Protein AF-A0A7X8FWV3-F1 (afdb_monomer_lite)

Foldseek 3Di:
DDDPNDPLDPVQLLVCQQQVVQVSNCSSVVHFDKQFFDQFPWDDDPLKTKGWPVRRPDRHYEADKDWKWFQFPPRDIFIWIWGDYPTMTMTGHPDPDGDDPSVRTGIITD

Radius of gyration: 14.16 Å; chains: 1; bounding box: 33×28×41 Å

Sequence (110 aa):
VEQDGIRISSSAVRKAVLSADFALAERLLGHPFLLDFNTPDWTPSGSGLVAERNMFTQILPPPGMYPAKLRVLENREQKVRVESTDETVRLVPCENESLPAGEAIEAIQF

Secondary structure (DSSP, 8-state):
-EETTEE--HHHHHHHHHTT-HHHHHHHHTS--EEE-S----EEETTEEEEEGGG--S--PPSEEEEEEEEEGGGEEEEEEEEE-SSEEEEEESSSPPPPPGGGEEEEE-

pLDDT: mean 86.91, std 10.91, range [49.91, 96.0]

Structure (mmCIF, N/CA/C/O backbone):
data_AF-A0A7X8FWV3-F1
#
_entry.id   AF-A0A7X8FWV3-F1
#
loop_
_atom_site.group_PDB
_atom_site.id
_atom_site.type_symbol
_atom_site.label_atom_id
_atom_site.label_alt_id
_atom_site.label_comp_id
_atom_site.label_asym_id
_atom_site.label_entity_id
_atom_site.label_seq_id
_atom_site.pdbx_PDB_ins_code
_atom_site.Cartn_x
_atom_site.Cartn_y
_atom_site.Cartn_z
_atom_site.occupancy
_atom_site.B_iso_or_equiv
_atom_site.auth_seq_id
_atom_site.auth_comp_id
_atom_site.auth_asym_id
_atom_site.auth_atom_id
_atom_site.pdbx_PDB_model_num
ATOM 1 N N . VAL A 1 1 ? -9.829 1.788 25.181 1.00 50.91 1 VAL A N 1
ATOM 2 C CA . VAL A 1 1 ? -10.244 3.010 24.467 1.00 50.91 1 VAL A CA 1
ATOM 3 C C . VAL A 1 1 ? -11.418 2.641 23.584 1.00 50.91 1 VAL A C 1
ATOM 5 O O . VAL A 1 1 ? -11.339 1.652 22.861 1.00 50.91 1 VAL A O 1
ATOM 8 N N . GLU A 1 2 ? -12.518 3.365 23.731 1.00 51.22 2 GLU A N 1
ATOM 9 C CA . GLU A 1 2 ? -13.729 3.242 22.920 1.00 51.22 2 GLU A CA 1
ATOM 10 C C . GLU A 1 2 ? -13.983 4.611 22.291 1.00 51.22 2 GLU A C 1
ATOM 12 O O . GLU A 1 2 ? -13.846 5.626 22.973 1.00 51.22 2 GLU A O 1
ATOM 17 N N . GLN A 1 3 ? -14.318 4.634 21.004 1.00 49.91 3 GLN A N 1
ATOM 18 C CA . GLN A 1 3 ? -14.757 5.834 20.293 1.00 49.91 3 GLN A CA 1
ATOM 19 C C . GLN A 1 3 ? -16.005 5.442 19.496 1.00 49.91 3 GLN A C 1
ATOM 21 O O . GLN A 1 3 ? -16.019 4.388 18.859 1.00 49.91 3 GLN A O 1
ATOM 26 N N . ASP A 1 4 ? -17.085 6.216 19.630 1.00 53.91 4 ASP A N 1
ATOM 27 C CA . ASP A 1 4 ? -18.398 5.938 19.017 1.00 53.91 4 ASP A CA 1
ATOM 28 C C . ASP A 1 4 ? -18.986 4.539 19.329 1.00 53.91 4 ASP A C 1
ATOM 30 O O . ASP A 1 4 ? -19.692 3.945 18.517 1.00 53.91 4 ASP A O 1
ATOM 34 N N . GLY A 1 5 ? -18.691 3.976 20.508 1.00 53.84 5 GLY A N 1
ATOM 35 C CA . GLY A 1 5 ? -19.175 2.644 20.906 1.00 53.84 5 GLY A CA 1
ATOM 36 C C . GLY A 1 5 ? -18.466 1.474 20.212 1.00 53.84 5 GLY A C 1
ATOM 37 O O . GLY A 1 5 ? -18.856 0.321 20.397 1.00 53.84 5 GLY A O 1
ATOM 38 N N . ILE A 1 6 ? -17.405 1.742 19.440 1.00 55.94 6 ILE A N 1
ATOM 39 C CA . ILE A 1 6 ? -16.542 0.711 18.865 1.00 55.94 6 ILE A CA 1
ATOM 40 C C . ILE A 1 6 ? -15.285 0.592 19.724 1.00 55.94 6 ILE A C 1
ATOM 42 O O . ILE A 1 6 ? -14.551 1.559 19.949 1.00 55.94 6 ILE A O 1
ATOM 46 N N . ARG A 1 7 ? -15.007 -0.625 20.202 1.00 58.16 7 ARG A N 1
ATOM 47 C CA . ARG A 1 7 ? -13.757 -0.937 20.899 1.00 58.16 7 ARG A CA 1
ATOM 48 C C . ARG A 1 7 ? -12.592 -0.775 19.927 1.00 58.16 7 ARG A C 1
ATOM 50 O O . ARG A 1 7 ? -12.343 -1.659 19.101 1.00 58.16 7 ARG A O 1
ATOM 57 N N . ILE A 1 8 ? -11.852 0.325 20.063 1.00 61.56 8 ILE A N 1
ATOM 58 C CA . ILE A 1 8 ? -10.611 0.537 19.323 1.00 61.56 8 ILE A CA 1
ATOM 59 C C . ILE A 1 8 ? -9.622 -0.503 19.833 1.00 61.56 8 ILE A C 1
ATOM 61 O O . ILE A 1 8 ? -9.123 -0.471 20.959 1.00 61.56 8 ILE A O 1
ATOM 65 N N . SER A 1 9 ? -9.400 -1.494 18.990 1.00 70.25 9 SER A N 1
ATOM 66 C CA . SER A 1 9 ? -8.395 -2.523 19.165 1.00 70.25 9 SER A CA 1
ATOM 67 C C . SER A 1 9 ? -7.644 -2.622 17.852 1.00 70.25 9 SER A C 1
ATOM 69 O O . SER A 1 9 ? -8.235 -2.432 16.786 1.00 70.25 9 SER A O 1
ATOM 71 N N . SER A 1 10 ? -6.361 -2.972 17.899 1.00 74.38 10 SER A N 1
ATOM 72 C CA . SER A 1 10 ? -5.578 -3.220 16.685 1.00 74.38 10 SER A CA 1
ATOM 73 C C . SER A 1 10 ? -6.267 -4.239 15.763 1.00 74.38 10 SER A C 1
ATOM 75 O O . SER A 1 10 ? -6.110 -4.184 14.552 1.00 74.38 10 SER A O 1
ATOM 77 N N . SER A 1 11 ? -7.096 -5.132 16.313 1.00 83.44 11 SER A N 1
ATOM 78 C CA . SER A 1 11 ? -7.926 -6.073 15.557 1.00 83.44 11 SER A CA 1
ATOM 79 C C . SER A 1 11 ? -9.049 -5.410 14.747 1.00 83.44 11 SER A C 1
ATOM 81 O O . SER A 1 11 ? -9.343 -5.874 13.651 1.00 83.44 11 SER A O 1
ATOM 83 N N . ALA A 1 12 ? -9.685 -4.350 15.256 1.00 86.69 12 ALA A N 1
ATOM 84 C CA . ALA A 1 12 ? -10.757 -3.643 14.548 1.00 86.69 12 ALA A CA 1
ATOM 85 C C . ALA A 1 12 ? -10.209 -2.848 13.355 1.00 86.69 12 ALA A C 1
ATOM 87 O O . ALA A 1 12 ? -10.724 -2.985 12.249 1.00 86.69 12 ALA A O 1
ATOM 88 N N . VAL A 1 13 ? -9.104 -2.119 13.558 1.00 88.12 13 VAL A N 1
ATOM 89 C CA . VAL A 1 13 ? -8.381 -1.439 12.468 1.00 88.12 13 VAL A CA 1
ATOM 90 C C . VAL A 1 13 ? -7.938 -2.458 11.421 1.00 88.12 13 VAL A C 1
ATOM 92 O O . VAL A 1 13 ? -8.158 -2.257 10.230 1.00 88.12 13 VAL A O 1
ATOM 95 N N . ARG A 1 14 ? -7.399 -3.608 11.862 1.00 88.81 14 ARG A N 1
ATOM 96 C CA . ARG A 1 14 ? -6.998 -4.670 10.936 1.00 88.81 14 ARG A CA 1
ATOM 97 C C . ARG A 1 14 ? -8.149 -5.183 10.081 1.00 88.81 14 ARG A C 1
ATOM 99 O O . ARG A 1 14 ? -7.981 -5.341 8.880 1.00 88.81 14 ARG A O 1
ATOM 106 N N . LYS A 1 15 ? -9.317 -5.418 10.681 1.00 91.75 15 LYS A N 1
ATOM 107 C CA . LYS A 1 15 ? -10.514 -5.843 9.943 1.00 91.75 15 LYS A CA 1
ATOM 108 C C . LYS A 1 15 ? -10.982 -4.794 8.935 1.00 91.75 15 LYS A C 1
ATOM 110 O O . LYS A 1 15 ? -11.374 -5.179 7.839 1.00 91.75 15 LYS A O 1
ATOM 115 N N . ALA A 1 16 ? -10.929 -3.511 9.294 1.00 93.50 16 ALA A N 1
ATOM 116 C CA . ALA A 1 16 ? -11.312 -2.422 8.400 1.00 93.50 16 ALA A CA 1
ATOM 117 C C . ALA A 1 16 ? -10.423 -2.403 7.145 1.00 93.50 16 ALA A C 1
ATOM 119 O O . ALA A 1 16 ? -10.931 -2.497 6.032 1.00 93.50 16 ALA A O 1
ATOM 120 N N . VAL A 1 17 ? -9.098 -2.432 7.318 1.00 92.56 17 VAL A N 1
ATOM 121 C CA . VAL A 1 17 ? -8.140 -2.470 6.197 1.00 92.56 17 VAL A CA 1
ATOM 122 C C . VAL A 1 17 ? -8.270 -3.756 5.372 1.00 92.56 17 VAL A C 1
ATOM 124 O O . VAL A 1 17 ? -8.307 -3.689 4.147 1.00 92.56 17 VAL A O 1
ATOM 127 N N . LEU A 1 18 ? -8.428 -4.923 6.011 1.00 93.19 18 LEU A N 1
ATOM 128 C CA . LEU A 1 18 ? -8.666 -6.202 5.316 1.00 93.19 18 LEU A CA 1
ATOM 129 C C . LEU A 1 18 ? -9.992 -6.238 4.536 1.00 93.19 18 LEU A C 1
ATOM 131 O O . LEU A 1 18 ? -10.165 -7.092 3.672 1.00 93.19 18 LEU A O 1
ATOM 135 N N . SER A 1 19 ? -10.913 -5.320 4.829 1.00 94.00 19 SER A N 1
ATOM 136 C CA . SER A 1 19 ? -12.173 -5.141 4.098 1.00 94.00 19 SER A CA 1
ATOM 137 C C . SER A 1 19 ? -12.129 -3.943 3.139 1.00 94.00 19 SER A C 1
ATOM 139 O O . SER A 1 19 ? -13.158 -3.591 2.572 1.00 94.00 19 SER A O 1
ATOM 141 N N . ALA A 1 20 ? -10.958 -3.310 2.973 1.00 95.25 20 ALA A N 1
ATOM 142 C CA . ALA A 1 20 ? -10.759 -2.053 2.246 1.00 95.25 20 ALA A CA 1
ATOM 143 C C . ALA A 1 20 ? -11.665 -0.889 2.712 1.00 95.25 20 ALA A C 1
ATOM 145 O O . ALA A 1 20 ? -11.940 0.038 1.951 1.00 95.25 20 ALA A O 1
ATOM 146 N N . ASP A 1 21 ? -12.117 -0.910 3.969 1.00 95.44 21 ASP A N 1
ATOM 147 C CA . ASP A 1 21 ? -12.902 0.165 4.580 1.00 95.44 21 ASP A CA 1
ATOM 148 C C . ASP A 1 21 ? -11.966 1.184 5.249 1.00 95.44 21 ASP A C 1
ATOM 150 O O . ASP A 1 21 ? -11.787 1.217 6.472 1.00 95.44 21 ASP A O 1
ATOM 154 N N . PHE A 1 22 ? -11.304 1.994 4.419 1.00 94.06 22 PHE A N 1
ATOM 155 C CA . PHE A 1 22 ? -10.345 3.001 4.888 1.00 94.06 22 PHE A CA 1
ATOM 156 C C . PHE A 1 22 ? -11.015 4.141 5.662 1.00 94.06 22 PHE A C 1
ATOM 158 O O . PHE A 1 22 ? -10.411 4.682 6.583 1.00 94.06 22 PHE A O 1
ATOM 165 N N . ALA A 1 23 ? -12.288 4.439 5.378 1.00 93.88 23 ALA A N 1
ATOM 166 C CA . ALA A 1 23 ? -13.061 5.417 6.139 1.00 93.88 23 ALA A CA 1
ATOM 167 C C . ALA A 1 23 ? -13.304 4.940 7.580 1.00 93.88 23 ALA A C 1
ATOM 169 O O . ALA A 1 23 ? -13.153 5.710 8.531 1.00 93.88 23 ALA A O 1
ATOM 170 N N . LEU A 1 24 ? -13.643 3.661 7.775 1.00 92.25 24 LEU A N 1
ATOM 171 C CA . LEU A 1 24 ? -13.728 3.080 9.114 1.00 92.25 24 LEU A CA 1
ATOM 172 C C . LEU A 1 24 ? -12.353 3.020 9.788 1.00 92.25 24 LEU A C 1
ATOM 174 O O . LEU A 1 24 ? -12.255 3.332 10.975 1.00 92.25 24 LEU A O 1
ATOM 178 N N . ALA A 1 25 ? -11.299 2.646 9.057 1.00 92.44 25 ALA A N 1
ATOM 179 C CA . ALA A 1 25 ? -9.941 2.643 9.597 1.00 92.44 25 ALA A CA 1
ATOM 180 C C . ALA A 1 25 ? -9.536 4.039 10.104 1.00 92.44 25 ALA A C 1
ATOM 182 O O . ALA A 1 25 ? -9.055 4.149 11.231 1.00 92.44 25 ALA A O 1
ATOM 183 N N . GLU A 1 26 ? -9.821 5.096 9.337 1.00 93.44 26 GLU A N 1
ATOM 184 C CA . GLU A 1 26 ? -9.577 6.488 9.725 1.00 93.44 26 GLU A CA 1
ATOM 185 C C . GLU A 1 26 ? -10.362 6.878 10.980 1.00 93.44 26 GLU A C 1
ATOM 187 O O . GLU A 1 26 ? -9.790 7.418 11.927 1.00 93.44 26 GLU A O 1
ATOM 192 N N . ARG A 1 27 ? -11.655 6.542 11.044 1.00 91.81 27 ARG A N 1
ATOM 193 C CA . ARG A 1 27 ? -12.484 6.811 12.231 1.00 91.81 27 ARG A CA 1
ATOM 194 C C . ARG A 1 27 ? -11.965 6.115 13.490 1.00 91.81 27 ARG A C 1
ATOM 196 O O . ARG A 1 27 ? -12.076 6.678 14.574 1.00 91.81 27 ARG A O 1
ATOM 203 N N . LEU A 1 28 ? -11.421 4.904 13.356 1.00 89.94 28 LEU A N 1
ATOM 204 C CA . LEU A 1 28 ? -10.864 4.133 14.473 1.00 89.94 28 LEU A CA 1
ATOM 205 C C . LEU A 1 28 ? -9.479 4.624 14.912 1.00 89.94 28 LEU A C 1
ATOM 207 O O . LEU A 1 28 ? -9.129 4.461 16.080 1.00 89.94 28 LEU A O 1
ATOM 211 N N . LEU A 1 29 ? -8.684 5.163 13.986 1.00 89.25 29 LEU A N 1
ATOM 212 C CA . LEU A 1 29 ? -7.333 5.671 14.247 1.00 89.25 29 LEU A CA 1
ATOM 213 C C . LEU A 1 29 ? -7.323 7.149 14.665 1.00 89.25 29 LEU A C 1
ATOM 215 O O . LEU A 1 29 ? -6.400 7.583 15.349 1.00 89.25 29 LEU A O 1
ATOM 219 N N . GLY A 1 30 ? -8.329 7.923 14.253 1.00 90.44 30 GLY A N 1
ATOM 220 C CA . GLY A 1 30 ? -8.341 9.384 14.356 1.00 90.44 30 GLY A CA 1
ATOM 221 C C . GLY A 1 30 ? -7.504 10.087 13.278 1.00 90.44 30 GLY A C 1
ATOM 222 O O . GLY A 1 30 ? -7.351 11.305 13.327 1.00 90.44 30 GLY A O 1
ATOM 223 N N . HIS A 1 31 ? -6.956 9.335 12.322 1.00 90.56 31 HIS A N 1
ATOM 224 C CA . HIS A 1 31 ? -6.197 9.817 11.169 1.00 90.56 31 HIS A CA 1
ATOM 225 C C . HIS A 1 31 ? -6.221 8.766 10.042 1.00 90.56 31 HIS A C 1
ATOM 227 O O . HIS A 1 31 ? -6.470 7.592 10.331 1.00 90.56 31 HIS A O 1
ATOM 233 N N . PRO A 1 32 ? -5.923 9.134 8.781 1.00 92.44 32 PRO A N 1
ATOM 234 C CA . PRO A 1 32 ? -5.877 8.194 7.658 1.00 92.44 32 PRO A CA 1
ATOM 235 C C . PRO A 1 32 ? -4.968 6.989 7.913 1.00 92.44 32 PRO A C 1
ATOM 237 O O . PRO A 1 32 ? -3.976 7.093 8.648 1.00 92.44 32 PRO A O 1
ATOM 240 N N . PHE A 1 33 ? -5.284 5.847 7.297 1.00 92.25 33 PHE A N 1
ATOM 241 C CA . PHE A 1 33 ? -4.457 4.653 7.441 1.00 92.25 33 PHE A CA 1
ATOM 242 C C . PHE A 1 33 ? -3.139 4.855 6.689 1.00 92.25 33 PHE A C 1
ATOM 244 O O . PHE A 1 33 ? -3.117 5.028 5.471 1.00 92.25 33 PHE A O 1
ATOM 251 N N . LEU A 1 34 ? -2.037 4.839 7.435 1.00 91.56 34 LEU A N 1
ATOM 252 C CA . LEU A 1 34 ? -0.690 4.943 6.894 1.00 91.56 34 LEU A CA 1
ATOM 253 C C . LEU A 1 34 ? -0.089 3.548 6.830 1.00 91.56 34 LEU A C 1
ATOM 255 O O . LEU A 1 34 ? 0.124 2.911 7.864 1.00 91.56 34 LEU A O 1
ATOM 259 N N . LEU A 1 35 ? 0.174 3.101 5.609 1.00 89.94 35 LEU A N 1
ATOM 260 C CA . LEU A 1 35 ? 1.017 1.956 5.351 1.00 89.94 35 LEU A CA 1
ATOM 261 C C . LEU A 1 35 ? 2.473 2.424 5.416 1.00 89.94 35 LEU A C 1
ATOM 263 O O . LEU A 1 35 ? 2.968 3.088 4.503 1.00 89.94 35 LEU A O 1
ATOM 267 N N . ASP A 1 36 ? 3.099 2.088 6.533 1.00 80.12 36 ASP A N 1
ATOM 268 C CA . ASP A 1 36 ? 4.498 2.325 6.857 1.00 80.12 36 ASP A CA 1
ATOM 269 C C . ASP A 1 36 ? 5.308 1.051 6.585 1.00 80.12 36 ASP A C 1
ATOM 271 O O . ASP A 1 36 ? 4.853 -0.078 6.827 1.00 80.12 36 ASP A O 1
ATOM 275 N N . PHE A 1 37 ? 6.504 1.228 6.046 1.00 83.00 37 PHE A N 1
ATOM 276 C CA . PHE A 1 37 ? 7.375 0.149 5.615 1.00 83.00 37 PHE A CA 1
ATOM 277 C C . PHE A 1 37 ? 8.836 0.575 5.703 1.00 83.00 37 PHE A C 1
ATOM 279 O O . PHE A 1 37 ? 9.203 1.705 5.397 1.00 83.00 37 PHE A O 1
ATOM 286 N N . ASN A 1 38 ? 9.702 -0.375 6.048 1.00 72.25 38 ASN A N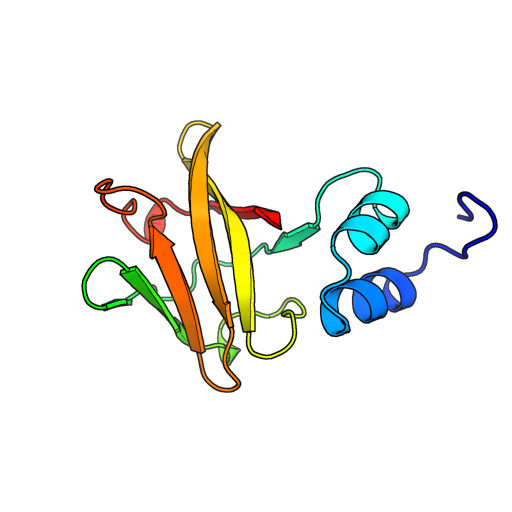 1
ATOM 287 C CA . ASN A 1 38 ? 11.141 -0.170 5.946 1.00 72.25 38 ASN A CA 1
ATOM 288 C C . ASN A 1 38 ? 11.538 -0.343 4.478 1.00 72.25 38 ASN A C 1
ATOM 290 O O . ASN A 1 38 ? 11.886 -1.451 4.082 1.00 72.25 38 ASN A O 1
ATOM 294 N N . THR A 1 39 ? 11.386 0.730 3.691 1.00 70.62 39 THR A N 1
ATOM 295 C CA . THR A 1 39 ? 11.887 0.885 2.309 1.00 70.62 39 THR A CA 1
ATOM 296 C C . THR A 1 39 ? 11.863 -0.419 1.497 1.00 70.62 39 THR A C 1
ATOM 298 O O . THR A 1 39 ? 12.908 -1.049 1.332 1.00 70.62 39 THR A O 1
ATOM 301 N N . PRO A 1 40 ? 10.690 -0.874 1.020 1.00 80.31 40 PRO A N 1
ATOM 302 C CA . PRO A 1 40 ? 10.613 -2.040 0.162 1.00 80.31 40 PRO A CA 1
ATOM 303 C C . PRO A 1 40 ? 11.376 -1.750 -1.131 1.00 80.31 40 PRO A C 1
ATOM 305 O O . PRO A 1 40 ? 11.431 -0.604 -1.586 1.00 80.31 40 PRO A O 1
ATOM 308 N N . ASP A 1 41 ? 11.940 -2.797 -1.728 1.00 87.31 41 ASP A N 1
ATOM 309 C CA . ASP A 1 41 ? 12.684 -2.699 -2.983 1.00 87.31 41 ASP A CA 1
ATOM 310 C C . ASP A 1 41 ? 11.733 -2.395 -4.151 1.00 87.31 41 ASP A C 1
ATOM 312 O O . ASP A 1 41 ? 11.285 -3.270 -4.897 1.00 87.31 41 ASP A O 1
ATOM 316 N N . TRP A 1 42 ? 11.384 -1.117 -4.291 1.00 91.75 42 TRP A N 1
ATOM 317 C CA . TRP A 1 42 ? 10.557 -0.615 -5.375 1.00 91.75 42 TRP A CA 1
ATOM 318 C C . TRP A 1 42 ? 11.287 -0.762 -6.707 1.00 91.75 42 TRP A C 1
ATOM 320 O O . TRP A 1 42 ? 12.308 -0.122 -6.961 1.00 91.75 42 TRP A O 1
ATOM 330 N N . THR A 1 43 ? 10.707 -1.547 -7.604 1.00 92.38 43 THR A N 1
ATOM 331 C CA . THR A 1 43 ? 11.209 -1.747 -8.961 1.00 92.38 43 THR A CA 1
ATOM 332 C C . THR A 1 43 ? 10.353 -0.960 -9.961 1.00 92.38 43 THR A C 1
ATOM 334 O O . THR A 1 43 ? 9.123 -1.018 -9.889 1.00 92.38 43 THR A O 1
ATOM 337 N N . PRO A 1 44 ? 10.946 -0.226 -10.919 1.00 90.88 44 PRO A N 1
ATOM 338 C CA . PRO A 1 44 ? 10.191 0.430 -11.985 1.00 90.88 44 PRO A CA 1
ATOM 339 C C . PRO A 1 44 ? 9.374 -0.562 -12.823 1.00 90.88 44 PRO A C 1
ATOM 341 O O . PRO A 1 44 ? 9.891 -1.581 -13.277 1.00 90.88 44 PRO A O 1
ATOM 344 N N . SER A 1 45 ? 8.098 -0.253 -13.063 1.00 88.19 45 SER A N 1
ATOM 345 C CA . SER A 1 45 ? 7.184 -1.080 -13.859 1.00 88.19 45 SER A CA 1
ATOM 346 C C . SER A 1 45 ? 6.247 -0.210 -14.702 1.00 88.19 45 SER A C 1
ATOM 348 O O . SER A 1 45 ? 5.178 0.244 -14.268 1.00 88.19 45 SER A O 1
ATOM 350 N N . GLY A 1 46 ? 6.680 0.049 -15.939 1.00 86.62 46 GLY A N 1
ATOM 351 C CA . GLY A 1 46 ? 6.038 1.000 -16.845 1.00 86.62 46 GLY A CA 1
ATOM 352 C C . GLY A 1 46 ? 6.114 2.423 -16.288 1.00 86.62 46 GLY A C 1
ATOM 353 O O . GLY A 1 46 ? 7.200 2.920 -16.018 1.00 86.62 46 GLY A O 1
ATOM 354 N N . SER A 1 47 ? 4.960 3.067 -16.098 1.00 86.50 47 SER A N 1
ATOM 355 C CA . SER A 1 47 ? 4.846 4.375 -15.431 1.00 86.50 47 SER A CA 1
ATOM 356 C C . SER A 1 47 ? 4.782 4.290 -13.899 1.00 86.50 47 SER A C 1
ATOM 358 O O . SER A 1 47 ? 4.651 5.317 -13.238 1.00 86.50 47 SER A O 1
ATOM 360 N N . GLY A 1 48 ? 4.821 3.081 -13.334 1.00 91.81 48 GLY A N 1
ATOM 361 C CA . 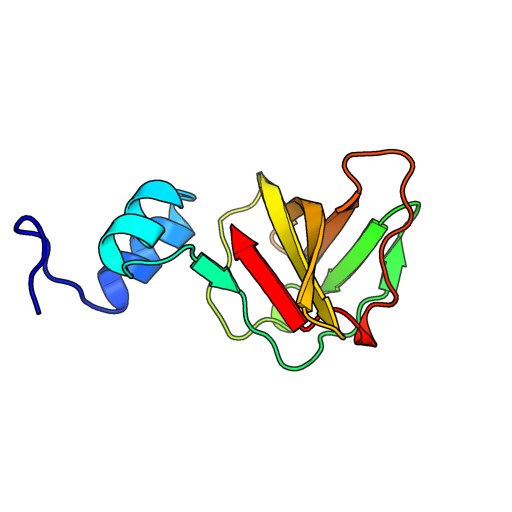GLY A 1 48 ? 4.630 2.825 -11.911 1.00 91.81 48 GLY A CA 1
ATOM 362 C C . GLY A 1 48 ? 5.862 2.261 -11.206 1.00 91.81 48 GLY A C 1
ATOM 363 O O . GLY A 1 48 ? 6.902 2.020 -11.820 1.00 91.81 48 GLY A O 1
ATOM 364 N N . LEU A 1 49 ? 5.702 1.988 -9.915 1.00 94.31 49 LEU A N 1
ATOM 365 C CA . LEU A 1 49 ? 6.660 1.252 -9.087 1.00 94.31 49 LEU A CA 1
ATOM 366 C C . LEU A 1 49 ? 5.978 0.008 -8.533 1.00 94.31 49 LEU A C 1
ATOM 368 O O . LEU A 1 49 ? 4.815 0.074 -8.151 1.00 94.31 49 LEU A O 1
ATOM 372 N N . VAL A 1 50 ? 6.676 -1.117 -8.477 1.00 95.12 50 VAL A N 1
ATOM 373 C CA . VAL A 1 50 ? 6.159 -2.369 -7.919 1.00 95.12 50 VAL A CA 1
ATOM 374 C C . VAL A 1 50 ? 7.089 -2.881 -6.832 1.00 95.12 50 VAL A C 1
ATOM 376 O O . VAL A 1 50 ? 8.304 -2.806 -6.976 1.00 95.12 50 VAL A O 1
ATOM 379 N N . ALA A 1 51 ? 6.517 -3.393 -5.753 1.00 94.19 51 ALA A N 1
ATOM 380 C CA . ALA A 1 51 ? 7.231 -4.093 -4.699 1.00 94.19 51 ALA A CA 1
ATOM 381 C C . ALA A 1 51 ? 6.527 -5.420 -4.404 1.00 94.19 51 ALA A C 1
ATOM 383 O O . ALA A 1 51 ? 5.309 -5.548 -4.576 1.00 94.19 51 ALA A O 1
ATOM 384 N N . GLU A 1 52 ? 7.284 -6.411 -3.942 1.00 93.31 52 GLU A N 1
ATOM 385 C CA . GLU A 1 52 ? 6.700 -7.670 -3.490 1.00 93.31 52 GLU A CA 1
ATOM 386 C C . GLU A 1 52 ? 5.835 -7.448 -2.248 1.00 93.31 52 GLU A C 1
ATOM 388 O O . GLU A 1 52 ? 6.225 -6.761 -1.302 1.00 93.31 52 GLU A O 1
ATOM 393 N N . ARG A 1 53 ? 4.660 -8.080 -2.220 1.00 90.88 53 ARG A N 1
ATOM 394 C CA . ARG A 1 53 ? 3.709 -7.981 -1.106 1.00 90.88 53 ARG A CA 1
ATOM 395 C C . ARG A 1 53 ? 4.336 -8.423 0.219 1.00 90.88 53 ARG A C 1
ATOM 397 O O . ARG A 1 53 ? 4.041 -7.845 1.260 1.00 90.88 53 ARG A O 1
ATOM 404 N N . ASN A 1 54 ? 5.225 -9.413 0.172 1.00 88.81 54 ASN A N 1
ATOM 405 C CA . ASN A 1 54 ? 5.887 -9.978 1.349 1.00 88.81 54 ASN A CA 1
ATOM 406 C C . ASN A 1 54 ? 6.910 -9.030 1.998 1.00 88.81 54 ASN A C 1
ATOM 408 O O . ASN A 1 54 ? 7.321 -9.279 3.129 1.00 88.81 54 ASN A O 1
ATOM 412 N N . MET A 1 55 ? 7.297 -7.940 1.322 1.00 87.44 55 MET A N 1
ATOM 413 C CA . MET A 1 55 ? 8.171 -6.907 1.896 1.00 87.44 55 MET A CA 1
ATOM 414 C C . MET A 1 55 ? 7.430 -6.001 2.889 1.00 87.44 55 MET A C 1
ATOM 416 O O . MET A 1 55 ? 8.055 -5.303 3.686 1.00 87.44 55 MET A O 1
ATOM 420 N N . PHE A 1 5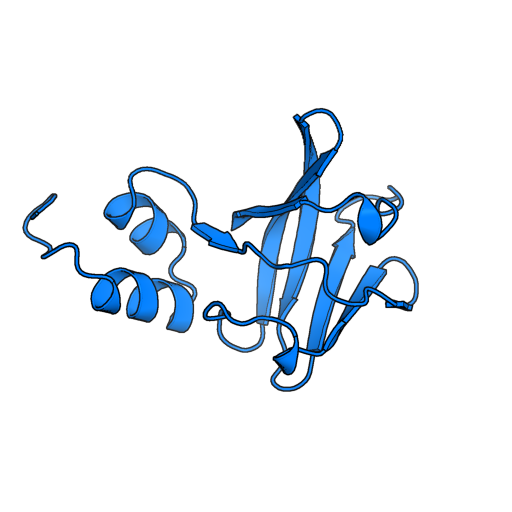6 ? 6.095 -6.020 2.877 1.00 88.56 56 PHE A N 1
ATOM 421 C CA . PHE A 1 56 ? 5.273 -5.239 3.792 1.00 88.56 56 PHE A CA 1
ATOM 422 C C . PHE A 1 56 ? 4.939 -6.075 5.032 1.00 88.56 56 PHE A C 1
ATOM 424 O O . PHE A 1 56 ? 4.274 -7.106 4.957 1.00 88.56 56 PHE A O 1
ATOM 431 N N . THR A 1 57 ? 5.389 -5.618 6.201 1.00 84.94 57 THR A N 1
ATOM 432 C CA . THR A 1 57 ? 5.105 -6.276 7.491 1.00 84.94 57 THR A CA 1
ATOM 433 C C . THR A 1 57 ? 3.751 -5.871 8.069 1.00 84.94 57 THR A C 1
ATOM 435 O O . THR A 1 57 ? 3.156 -6.598 8.870 1.00 84.94 57 THR A O 1
ATOM 438 N N . GLN A 1 58 ? 3.257 -4.699 7.672 1.00 86.38 58 GLN A N 1
ATOM 439 C CA . GLN A 1 58 ? 1.918 -4.249 7.994 1.00 86.38 58 GLN A CA 1
ATOM 440 C C . GLN A 1 58 ? 0.877 -4.968 7.137 1.00 86.38 58 GLN A C 1
ATOM 442 O O . GLN A 1 58 ? 1.139 -5.457 6.042 1.00 86.38 58 GLN A O 1
ATOM 447 N N . ILE A 1 59 ? -0.344 -5.018 7.658 1.00 88.94 59 ILE A N 1
ATOM 448 C CA . ILE A 1 59 ? -1.465 -5.592 6.927 1.00 88.94 59 ILE A CA 1
ATOM 449 C C . ILE A 1 59 ? -1.805 -4.744 5.696 1.00 88.94 59 ILE A C 1
ATOM 451 O O . ILE A 1 59 ? -1.910 -3.522 5.768 1.00 88.94 59 ILE A O 1
ATOM 455 N N . LEU A 1 60 ? -2.020 -5.422 4.577 1.00 91.50 60 LEU A N 1
ATOM 456 C CA . LEU A 1 60 ? -2.385 -4.805 3.311 1.00 91.50 60 LEU A CA 1
ATOM 457 C C . LEU A 1 60 ? -3.875 -5.012 3.021 1.00 91.50 60 LEU A C 1
ATOM 459 O O . LEU A 1 60 ? -4.441 -6.027 3.446 1.00 91.50 60 LEU A O 1
ATOM 463 N N . PRO A 1 61 ? -4.512 -4.094 2.274 1.00 93.88 61 PRO A N 1
ATOM 464 C CA . PRO A 1 61 ? -5.867 -4.307 1.796 1.00 93.88 61 PRO A CA 1
ATOM 465 C C . PRO A 1 61 ? -5.939 -5.534 0.873 1.00 93.88 61 PRO A C 1
ATOM 467 O O . PRO A 1 61 ? -4.905 -5.990 0.353 1.00 93.88 61 PRO A O 1
ATOM 470 N N . PRO A 1 62 ? -7.146 -6.083 0.656 1.00 94.56 62 PRO A N 1
ATOM 471 C CA . PRO A 1 62 ? -7.350 -7.173 -0.289 1.00 94.56 62 PRO A CA 1
ATOM 472 C C . PRO A 1 62 ? -6.883 -6.785 -1.704 1.00 94.56 62 PRO A C 1
ATOM 474 O O . PRO A 1 62 ? -6.561 -5.621 -1.961 1.00 94.56 62 PRO A O 1
ATOM 477 N N . PRO A 1 63 ? -6.791 -7.748 -2.632 1.00 95.75 63 PRO A N 1
ATOM 478 C CA . PRO A 1 63 ? -6.499 -7.432 -4.019 1.00 95.75 63 PRO A CA 1
ATOM 479 C C . PRO A 1 63 ? -7.513 -6.439 -4.603 1.00 95.75 63 PRO A C 1
ATOM 481 O O . PRO A 1 63 ? -8.724 -6.598 -4.433 1.00 95.75 63 PRO A O 1
ATOM 484 N N . GLY A 1 64 ? -7.025 -5.408 -5.289 1.00 96.00 64 GLY A N 1
ATOM 485 C CA . GLY A 1 64 ? -7.856 -4.328 -5.815 1.00 96.00 64 GLY A CA 1
ATOM 486 C C . GLY A 1 64 ? -7.069 -3.060 -6.134 1.00 96.00 64 GLY A C 1
ATOM 487 O O . GLY A 1 64 ? -5.863 -2.986 -5.916 1.00 96.00 64 GLY A O 1
ATOM 488 N N . MET A 1 65 ? -7.769 -2.049 -6.654 1.00 95.75 65 MET A N 1
ATOM 489 C CA . MET A 1 65 ? -7.211 -0.723 -6.926 1.00 95.75 65 MET A CA 1
ATOM 490 C C . MET A 1 65 ? -7.806 0.313 -5.980 1.00 95.75 65 MET A C 1
ATOM 492 O O . MET A 1 65 ? -9.025 0.487 -5.935 1.00 95.75 65 MET A O 1
ATOM 496 N N . TYR A 1 66 ? -6.940 1.044 -5.286 1.00 95.44 66 TYR A N 1
ATOM 497 C CA . TYR A 1 66 ? -7.336 2.004 -4.261 1.00 95.44 66 TYR A CA 1
ATOM 498 C C . TYR A 1 66 ? -6.715 3.374 -4.529 1.00 95.44 66 TYR A C 1
ATOM 500 O O . TYR A 1 66 ? -5.528 3.443 -4.853 1.00 95.44 66 TYR A O 1
ATOM 508 N N . PRO A 1 67 ? -7.475 4.476 -4.417 1.00 94.75 67 PRO A N 1
ATOM 509 C CA . PRO A 1 67 ? -6.871 5.800 -4.382 1.00 94.75 67 PRO A CA 1
ATOM 510 C C . PRO A 1 67 ? -6.018 5.926 -3.116 1.00 94.75 67 PRO A C 1
ATOM 512 O O . PRO A 1 67 ? -6.435 5.496 -2.046 1.00 94.75 67 PRO A O 1
ATOM 515 N N . ALA A 1 68 ? -4.837 6.517 -3.245 1.00 94.81 68 ALA A N 1
ATOM 516 C CA . ALA A 1 68 ? -3.945 6.760 -2.123 1.00 94.81 68 ALA A CA 1
ATOM 517 C C . ALA A 1 68 ? -3.114 8.025 -2.360 1.00 94.81 68 ALA A C 1
ATOM 519 O O . ALA A 1 68 ? -3.127 8.630 -3.442 1.00 94.81 68 ALA A O 1
ATOM 520 N N . LYS A 1 69 ? -2.357 8.419 -1.343 1.00 94.38 69 LYS A N 1
ATOM 521 C CA . LYS A 1 69 ? -1.320 9.441 -1.451 1.00 94.38 69 LYS A CA 1
ATOM 522 C C . LYS A 1 69 ? 0.017 8.865 -1.019 1.00 94.38 69 LYS A C 1
ATOM 524 O O . LYS A 1 69 ? 0.104 8.232 0.027 1.00 94.38 69 LYS A O 1
ATOM 529 N N . LEU A 1 70 ? 1.061 9.118 -1.793 1.00 92.44 70 LEU A N 1
ATOM 530 C CA . LEU A 1 70 ? 2.427 8.900 -1.337 1.00 92.44 70 LEU A CA 1
ATOM 531 C C . LEU A 1 70 ? 2.835 10.066 -0.456 1.00 92.44 70 LEU A C 1
ATOM 533 O O . LEU A 1 70 ? 2.665 11.217 -0.863 1.00 92.44 70 LEU A O 1
ATOM 537 N N . ARG A 1 71 ? 3.398 9.761 0.709 1.00 91.00 71 ARG A N 1
ATOM 538 C CA . ARG A 1 71 ? 4.230 10.706 1.447 1.00 91.00 71 ARG A CA 1
ATOM 539 C C . ARG A 1 71 ? 5.661 10.502 1.001 1.00 91.00 71 ARG A C 1
ATOM 541 O O . ARG A 1 71 ? 6.164 9.378 1.048 1.00 91.00 71 ARG A O 1
ATOM 548 N N . VAL A 1 72 ? 6.271 11.573 0.521 1.00 87.00 72 VAL A N 1
ATOM 549 C CA . VAL A 1 72 ? 7.663 11.570 0.086 1.00 87.00 72 VAL A CA 1
ATOM 550 C C . VAL A 1 72 ? 8.490 12.497 0.965 1.00 87.00 72 VAL A C 1
ATOM 552 O O . VAL A 1 72 ? 7.934 13.370 1.640 1.00 87.00 72 VAL A O 1
ATOM 555 N N . LEU A 1 73 ? 9.813 12.338 0.889 1.00 80.38 73 LEU A N 1
ATOM 556 C CA . LEU A 1 73 ? 10.778 13.240 1.516 1.00 80.38 73 LEU A CA 1
ATOM 557 C C . LEU A 1 73 ? 10.399 14.716 1.307 1.00 80.38 73 LEU A C 1
ATOM 559 O O . LEU A 1 73 ? 9.829 15.102 0.286 1.00 80.38 73 LEU A O 1
ATOM 563 N N . GLU A 1 74 ? 10.737 15.544 2.295 1.00 78.38 74 GLU A N 1
ATOM 564 C CA . GLU A 1 74 ? 10.376 16.970 2.338 1.00 78.38 74 GLU A CA 1
ATOM 565 C C . GLU A 1 74 ? 8.868 17.232 2.505 1.00 78.38 74 GLU A C 1
ATOM 567 O O . GLU A 1 74 ? 8.383 18.330 2.229 1.00 78.38 74 GLU A O 1
ATOM 572 N N . ASN A 1 75 ? 8.127 16.245 3.028 1.00 73.50 75 ASN A N 1
ATOM 573 C CA . ASN A 1 75 ? 6.717 16.373 3.403 1.00 73.50 75 ASN A CA 1
ATOM 574 C C . ASN A 1 75 ? 5.799 16.709 2.212 1.00 73.50 75 ASN A C 1
ATOM 576 O O . ASN A 1 75 ? 4.766 17.371 2.362 1.00 73.50 75 ASN A O 1
ATOM 580 N N . ARG A 1 76 ? 6.186 16.269 1.009 1.00 84.69 76 ARG A N 1
ATOM 581 C CA . ARG A 1 76 ? 5.364 16.394 -0.195 1.00 84.69 76 ARG A CA 1
ATOM 582 C C . ARG A 1 76 ? 4.405 15.205 -0.283 1.00 84.69 76 ARG A C 1
ATOM 584 O O . ARG A 1 76 ? 4.734 14.076 0.073 1.00 84.69 76 ARG A O 1
ATOM 591 N N . GLU A 1 77 ? 3.203 15.476 -0.780 1.00 90.12 77 GLU A N 1
ATOM 592 C CA . GLU A 1 77 ? 2.196 14.455 -1.063 1.00 90.12 77 GLU A CA 1
ATOM 593 C C . GLU A 1 77 ? 1.978 14.334 -2.575 1.00 90.12 77 GLU A C 1
ATOM 595 O O . GLU A 1 77 ? 1.877 15.347 -3.271 1.00 90.12 77 GLU A O 1
ATOM 600 N N . GLN A 1 78 ? 1.852 13.108 -3.085 1.00 91.00 78 GLN A N 1
ATOM 601 C CA . GLN A 1 78 ? 1.487 12.852 -4.484 1.00 91.00 78 GLN A CA 1
ATOM 602 C C . GLN A 1 78 ? 0.331 11.859 -4.569 1.00 91.00 78 GLN A C 1
ATOM 604 O O . GLN A 1 78 ? 0.355 10.810 -3.927 1.00 91.00 78 GLN A O 1
ATOM 609 N N . LYS A 1 79 ? -0.692 12.173 -5.371 1.00 93.50 79 LYS A N 1
ATOM 610 C CA . LYS A 1 79 ? -1.845 11.285 -5.575 1.00 93.50 79 LYS A CA 1
ATOM 611 C C . LYS A 1 79 ? -1.464 10.117 -6.475 1.00 93.50 79 LYS A C 1
ATOM 613 O O . LYS A 1 79 ? -0.946 10.309 -7.574 1.00 93.50 79 LYS A O 1
ATOM 618 N N . VAL A 1 80 ? -1.806 8.914 -6.038 1.00 94.94 80 VAL A N 1
ATOM 619 C CA . VAL A 1 80 ? -1.542 7.674 -6.768 1.00 94.94 80 VAL A CA 1
ATOM 620 C C . VAL A 1 80 ? -2.729 6.723 -6.661 1.00 94.94 80 VAL A C 1
ATOM 622 O O . VAL A 1 80 ? -3.651 6.923 -5.867 1.00 94.94 80 VAL A O 1
ATOM 625 N N . ARG A 1 81 ? -2.698 5.664 -7.461 1.00 95.12 81 ARG A N 1
ATOM 626 C CA . ARG A 1 81 ? -3.484 4.456 -7.239 1.00 95.12 81 ARG A CA 1
ATOM 627 C C . ARG A 1 81 ? -2.558 3.354 -6.763 1.00 95.12 81 ARG A C 1
ATOM 629 O O . ARG A 1 81 ? -1.491 3.153 -7.336 1.00 95.12 81 ARG A O 1
ATOM 636 N N . VAL A 1 82 ? -2.987 2.644 -5.735 1.00 95.38 82 VAL A N 1
ATOM 637 C CA . VAL A 1 82 ? -2.329 1.436 -5.253 1.00 95.38 82 VAL A CA 1
ATOM 638 C C . VAL A 1 82 ? -3.090 0.251 -5.814 1.00 95.38 82 VAL A C 1
ATOM 640 O O . VAL A 1 82 ? -4.258 0.045 -5.488 1.00 95.38 82 VAL A O 1
ATOM 643 N N . GLU A 1 83 ? -2.431 -0.512 -6.667 1.00 95.69 83 GLU A N 1
ATOM 644 C CA . GLU A 1 83 ? -2.869 -1.826 -7.106 1.00 95.69 83 GLU A CA 1
ATOM 645 C C . GLU A 1 83 ? -2.275 -2.865 -6.150 1.00 95.69 83 GLU A C 1
ATOM 647 O O . GLU A 1 83 ? -1.069 -3.090 -6.101 1.00 95.69 83 GLU A O 1
ATOM 652 N N . SER A 1 84 ? -3.138 -3.456 -5.336 1.00 94.56 84 SER A N 1
ATOM 653 C CA . SER A 1 84 ? -2.814 -4.556 -4.436 1.00 94.56 84 SER A CA 1
ATOM 654 C C . SER A 1 84 ? -3.153 -5.861 -5.150 1.00 94.56 84 SER A C 1
ATOM 656 O O . SER A 1 84 ? -4.254 -6.011 -5.679 1.00 94.56 84 SER A O 1
ATOM 658 N N . THR A 1 85 ? -2.231 -6.813 -5.160 1.00 94.50 85 THR A N 1
ATOM 659 C CA . THR A 1 85 ? -2.454 -8.194 -5.614 1.00 94.50 85 THR A CA 1
ATOM 660 C C . THR A 1 85 ? -1.966 -9.155 -4.537 1.00 94.50 85 THR A C 1
ATOM 662 O O . THR A 1 85 ? -1.338 -8.722 -3.569 1.00 94.50 85 THR A O 1
ATOM 665 N N . ASP A 1 86 ? -2.222 -10.453 -4.682 1.00 92.44 86 ASP A N 1
ATOM 666 C CA . ASP A 1 86 ? -1.729 -11.453 -3.727 1.00 92.44 86 ASP A CA 1
ATOM 667 C C . ASP A 1 86 ? -0.191 -11.547 -3.690 1.00 92.44 86 ASP A C 1
ATOM 669 O O . ASP A 1 86 ? 0.370 -11.953 -2.676 1.00 92.44 86 ASP A O 1
ATOM 673 N N . GLU A 1 87 ? 0.498 -11.104 -4.747 1.00 93.69 87 GLU A N 1
ATOM 674 C CA . GLU A 1 87 ? 1.959 -11.217 -4.880 1.00 93.69 87 GLU A CA 1
ATOM 675 C C . GLU A 1 87 ? 2.684 -9.873 -4.783 1.00 93.69 87 GLU A C 1
ATOM 677 O O . GLU A 1 87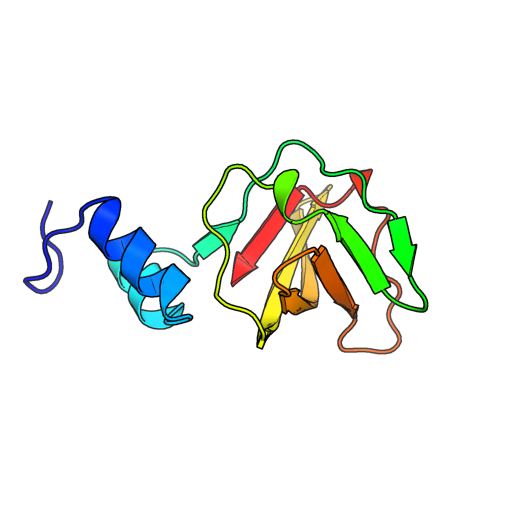 ? 3.811 -9.802 -4.295 1.00 93.69 87 GLU A O 1
ATOM 682 N N . THR A 1 88 ? 2.052 -8.787 -5.227 1.00 94.94 88 THR A N 1
ATOM 683 C CA . THR A 1 88 ? 2.701 -7.478 -5.368 1.00 94.94 88 THR A CA 1
ATOM 684 C C . THR A 1 88 ? 1.813 -6.320 -4.932 1.00 94.94 88 THR A C 1
ATOM 686 O O . THR A 1 88 ? 0.581 -6.393 -4.970 1.00 9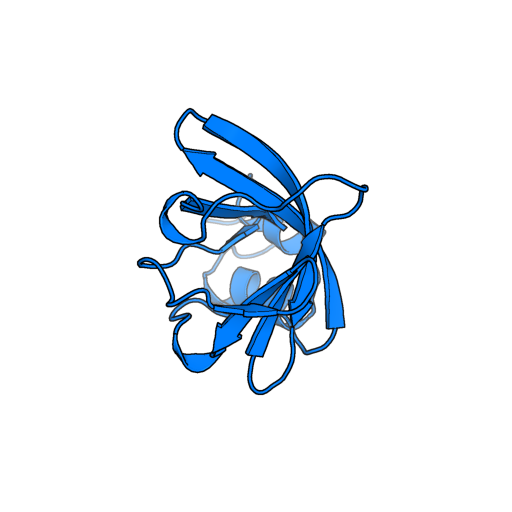4.94 88 THR A O 1
ATOM 689 N N . VAL A 1 89 ? 2.463 -5.225 -4.546 1.00 94.62 89 VAL A N 1
ATOM 690 C CA . VAL A 1 89 ? 1.859 -3.903 -4.390 1.00 94.62 89 VAL A CA 1
ATOM 691 C C . VAL A 1 89 ? 2.469 -3.001 -5.450 1.00 94.62 89 VAL A C 1
ATOM 693 O O . VAL A 1 89 ? 3.689 -2.843 -5.514 1.00 94.62 89 VAL A O 1
ATOM 696 N N . ARG A 1 90 ? 1.627 -2.401 -6.285 1.00 95.38 90 ARG A N 1
ATOM 697 C CA . ARG A 1 90 ? 2.047 -1.515 -7.363 1.00 95.38 90 ARG A CA 1
ATOM 698 C C . ARG A 1 90 ? 1.466 -0.121 -7.183 1.00 95.38 90 ARG A C 1
ATOM 700 O O . ARG A 1 90 ? 0.274 0.059 -6.964 1.00 95.38 90 ARG A O 1
ATOM 707 N N . LEU A 1 91 ? 2.327 0.875 -7.308 1.00 94.56 91 LEU A N 1
ATOM 708 C CA . LEU A 1 91 ? 1.999 2.289 -7.322 1.00 94.56 91 LEU A CA 1
ATOM 709 C C . LEU A 1 91 ? 1.844 2.746 -8.766 1.00 94.56 91 LEU A C 1
ATOM 711 O O . LEU A 1 91 ? 2.741 2.551 -9.586 1.00 94.56 91 LEU A O 1
ATOM 715 N N . VAL A 1 92 ? 0.714 3.373 -9.067 1.00 94.00 92 VAL A N 1
ATOM 716 C CA . VAL A 1 92 ? 0.389 3.905 -10.390 1.00 94.00 92 VAL A CA 1
ATOM 717 C C . VAL A 1 92 ? 0.097 5.400 -10.250 1.00 94.00 92 VAL A C 1
ATOM 719 O O . VAL A 1 92 ? -0.769 5.767 -9.452 1.00 94.00 92 VAL A O 1
ATOM 722 N N . PRO A 1 93 ? 0.781 6.289 -10.988 1.00 92.00 93 PRO A N 1
ATOM 723 C CA . PRO A 1 93 ? 0.489 7.717 -10.929 1.00 92.00 93 PRO A CA 1
ATOM 724 C C . PRO A 1 93 ? -0.917 8.009 -11.477 1.00 92.00 93 PRO A C 1
ATOM 726 O O . PRO A 1 93 ? -1.365 7.387 -12.441 1.00 92.00 93 PRO A O 1
ATOM 729 N N . CYS A 1 94 ? -1.635 8.943 -10.845 1.00 86.19 94 CYS A N 1
ATOM 730 C CA . CYS A 1 94 ? -2.973 9.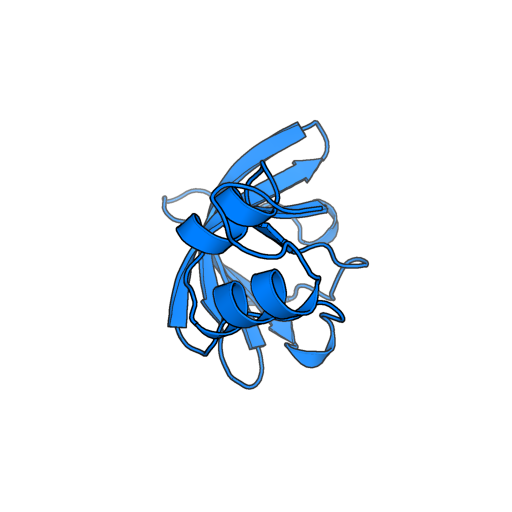357 -11.292 1.00 86.19 94 CYS A CA 1
ATOM 731 C C . CYS A 1 94 ? -2.944 10.326 -12.485 1.00 86.19 94 CYS A C 1
ATOM 733 O O . CYS A 1 94 ? -3.930 10.415 -13.216 1.00 86.19 94 CYS A O 1
ATOM 735 N N . GLU A 1 95 ? -1.845 11.055 -12.668 1.00 77.19 95 GLU A N 1
ATOM 736 C CA . GLU A 1 95 ? -1.647 12.057 -13.721 1.00 77.19 95 GLU A CA 1
ATOM 737 C C . GLU A 1 95 ? -0.449 11.658 -14.598 1.00 77.19 95 GLU A C 1
ATOM 739 O O . GLU A 1 95 ? 0.228 10.670 -14.315 1.00 77.19 95 GLU A O 1
ATOM 744 N N . ASN A 1 96 ? -0.127 12.438 -15.637 1.00 71.00 96 ASN A N 1
ATOM 745 C CA . ASN A 1 96 ? 1.128 12.286 -16.401 1.00 71.00 96 ASN A CA 1
ATOM 746 C C . ASN A 1 96 ? 2.370 12.721 -15.589 1.00 71.00 96 ASN A C 1
ATOM 748 O O . ASN A 1 96 ? 3.359 13.199 -16.143 1.00 71.00 96 ASN A O 1
ATOM 752 N N . GLU A 1 97 ? 2.302 12.596 -14.267 1.00 76.44 97 GLU A N 1
ATOM 753 C CA . GLU A 1 97 ? 3.387 12.864 -13.345 1.00 76.44 97 GLU A CA 1
ATOM 754 C C . GLU A 1 97 ? 4.171 11.576 -13.109 1.00 76.44 97 GLU A C 1
ATOM 756 O O . GLU A 1 97 ? 3.602 10.518 -12.836 1.00 76.44 97 GLU A O 1
ATOM 761 N N . SER A 1 98 ? 5.495 11.668 -13.183 1.00 83.69 98 SER A N 1
ATOM 762 C CA . SER A 1 98 ? 6.364 10.566 -12.782 1.00 83.69 98 SER A CA 1
ATOM 763 C C . SER A 1 98 ? 6.256 10.331 -11.278 1.00 83.69 98 SER A C 1
ATOM 765 O O . SER A 1 98 ? 6.116 11.275 -10.495 1.00 83.69 98 SER A O 1
ATOM 767 N N . LEU A 1 99 ? 6.348 9.067 -10.868 1.00 88.19 99 LEU A N 1
ATOM 768 C CA . LEU A 1 99 ? 6.530 8.739 -9.460 1.00 88.19 99 LEU A CA 1
ATOM 769 C C . LEU A 1 99 ? 7.932 9.168 -8.992 1.00 88.19 99 LEU A C 1
ATOM 771 O O . LEU A 1 99 ? 8.870 9.177 -9.797 1.00 88.19 99 LEU A O 1
ATOM 775 N N . PRO A 1 100 ? 8.086 9.521 -7.704 1.00 87.38 100 PRO A N 1
ATOM 776 C CA . PRO A 1 100 ? 9.398 9.720 -7.095 1.00 87.38 100 PRO A CA 1
ATOM 777 C C . PRO A 1 100 ? 10.235 8.435 -7.181 1.00 87.38 100 PRO A C 1
ATOM 779 O O . PRO A 1 100 ? 9.708 7.348 -7.422 1.00 87.38 100 PRO A O 1
ATOM 782 N N . ALA A 1 101 ? 11.540 8.539 -6.925 1.00 87.19 101 ALA A N 1
ATOM 783 C CA . ALA A 1 101 ? 12.351 7.351 -6.675 1.00 87.19 101 ALA A CA 1
ATOM 784 C C . ALA A 1 101 ? 11.784 6.575 -5.474 1.00 87.19 101 ALA A C 1
ATOM 786 O O . ALA A 1 101 ? 11.326 7.186 -4.508 1.00 87.19 101 ALA A O 1
ATOM 787 N N . GLY A 1 102 ? 11.839 5.242 -5.517 1.00 85.38 102 GLY A N 1
ATOM 788 C CA . GLY A 1 102 ? 11.306 4.394 -4.447 1.00 85.38 102 GLY A CA 1
ATOM 789 C C . GLY A 1 102 ? 11.882 4.706 -3.062 1.00 85.38 102 GLY A C 1
ATOM 790 O O . GLY A 1 102 ? 11.153 4.679 -2.079 1.00 85.38 102 GLY A O 1
ATOM 791 N N . GLU A 1 103 ? 13.159 5.090 -3.004 1.00 86.38 103 GLU A N 1
ATOM 792 C CA . GLU A 1 103 ? 13.873 5.487 -1.780 1.00 86.38 103 GLU A CA 1
ATOM 793 C C . GLU A 1 103 ? 13.327 6.773 -1.143 1.00 86.38 103 GLU A C 1
ATOM 795 O O . GLU A 1 103 ? 13.524 7.013 0.044 1.00 86.38 103 GLU A O 1
ATOM 800 N N . ALA A 1 104 ? 12.648 7.613 -1.927 1.00 88.44 104 ALA A N 1
ATOM 801 C CA . ALA A 1 104 ? 12.059 8.854 -1.444 1.00 88.44 104 ALA A CA 1
ATOM 802 C C . ALA A 1 104 ? 10.637 8.666 -0.897 1.00 88.44 104 ALA A C 1
ATOM 804 O O . ALA A 1 104 ? 10.059 9.637 -0.415 1.00 88.44 104 ALA A O 1
ATOM 805 N N . ILE A 1 105 ? 10.054 7.466 -1.004 1.00 90.12 105 ILE A N 1
ATOM 806 C CA . ILE A 1 105 ? 8.704 7.162 -0.518 1.00 90.12 105 ILE A CA 1
ATOM 807 C C . ILE A 1 105 ? 8.793 6.741 0.947 1.00 90.12 105 ILE A C 1
ATOM 809 O O . ILE A 1 105 ? 9.339 5.688 1.263 1.00 90.12 105 ILE A O 1
ATOM 813 N N . GLU A 1 106 ? 8.202 7.542 1.827 1.00 89.69 106 GLU A N 1
ATOM 814 C CA . GLU A 1 106 ? 8.201 7.298 3.271 1.00 89.69 106 GLU A CA 1
ATOM 815 C C . GLU A 1 106 ? 6.980 6.486 3.713 1.00 89.69 106 GLU A C 1
ATOM 817 O O . GLU A 1 106 ? 7.083 5.643 4.595 1.00 89.69 106 GLU A O 1
ATOM 822 N N . ALA A 1 107 ? 5.812 6.733 3.112 1.00 91.31 107 ALA A N 1
ATOM 823 C CA . ALA A 1 107 ? 4.585 6.017 3.453 1.00 91.31 107 ALA A CA 1
ATOM 824 C C . ALA A 1 107 ? 3.542 6.089 2.334 1.00 91.31 107 ALA A C 1
ATOM 826 O O . ALA A 1 107 ? 3.557 6.991 1.487 1.00 91.31 107 ALA A O 1
ATOM 827 N N . ILE A 1 108 ? 2.575 5.172 2.379 1.00 93.19 108 ILE A N 1
ATOM 828 C CA . ILE A 1 108 ? 1.369 5.208 1.544 1.00 93.19 108 ILE A CA 1
ATOM 829 C C . ILE A 1 108 ? 0.165 5.493 2.443 1.00 93.19 108 ILE A C 1
ATOM 831 O O . ILE A 1 108 ? -0.112 4.752 3.381 1.00 93.19 108 ILE A O 1
ATOM 835 N N . GLN A 1 109 ? -0.568 6.560 2.151 1.00 94.06 109 GLN A N 1
ATOM 836 C CA . GLN A 1 109 ? -1.765 6.965 2.876 1.00 94.06 109 GLN A CA 1
ATOM 837 C C . GLN A 1 109 ? -3.022 6.567 2.099 1.00 94.06 109 GLN A C 1
ATOM 839 O O . GLN A 1 109 ? -3.216 7.049 0.979 1.00 94.06 109 GLN A O 1
ATOM 844 N N . PHE A 1 110 ? -3.867 5.736 2.708 1.00 91.81 110 PHE A N 1
ATOM 845 C CA . PHE A 1 110 ? -5.180 5.338 2.190 1.00 91.81 110 PHE A CA 1
ATOM 846 C C . PHE A 1 110 ? -6.307 6.180 2.790 1.00 91.81 110 PHE A C 1
ATOM 848 O O . PHE A 1 110 ? -6.199 6.545 3.986 1.00 91.81 110 PHE A O 1
#